Protein AF-A0A524K5K2-F1 (afdb_monomer)

Foldseek 3Di:
DDPDPVSVVVVLQVVLCVVPVDGPVPDDPVSSVVSVVVVVVVVVVVVVVVVVVVVVVVVD

Solvent-accessible surface area (backbone atoms only — not comparable to full-atom values): 3526 Å² total; per-residue (Å²): 132,70,89,46,74,67,51,42,52,51,54,52,44,50,49,41,28,72,76,70,73,39,52,66,89,78,47,53,75,64,58,54,48,52,54,51,52,49,56,51,47,52,52,53,52,53,52,50,50,53,52,51,53,53,54,56,64,76,73,111

pLDDT: mean 84.29, std 8.32, range [49.06, 91.25]

Radius of gyration: 15.17 Å; Cα contacts (8 Å, |Δi|>4): 27; chains: 1; bounding box: 40×16×37 Å

Sequence (60 aa):
MFQNKFQFKRDFTQRVVETYGRSVEQSHRTERYM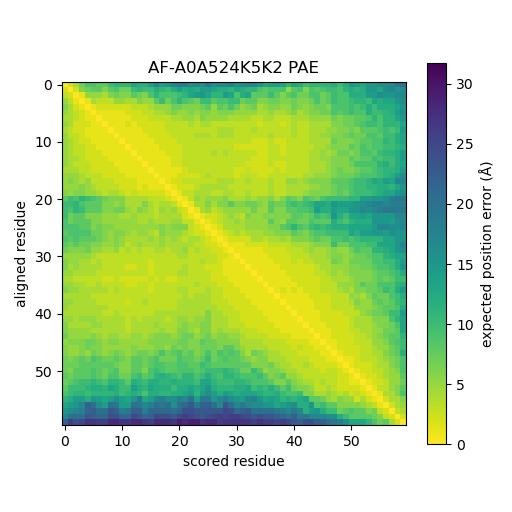VLGEMVRDYASIHWKESKEAAVHLGA

Nearest PDB structures (foldseek):
  5szi-assembly1_B  TM=4.565E-01  e=8.523E+00  Homo sapiens

Secondary structure (DSSP, 8-state):
---SHHHHHHHHHHHHHHHHSS-TTTS-HHHHHHHHHHHHHHHHHHHHHHHHHHHHHTT-

Structure (mmCIF, N/CA/C/O backbone):
data_AF-A0A524K5K2-F1
#
_entry.id   AF-A0A524K5K2-F1
#
loop_
_atom_site.group_PDB
_atom_site.id
_atom_site.type_symbol
_atom_site.label_atom_id
_atom_site.label_alt_id
_atom_site.label_comp_id
_atom_site.label_asym_id
_atom_site.label_entity_id
_atom_site.label_seq_id
_atom_site.pdbx_PDB_ins_code
_atom_site.Cartn_x
_atom_site.Cartn_y
_atom_site.Cartn_z
_atom_site.occupancy
_atom_site.B_iso_or_equiv
_atom_site.auth_seq_id
_atom_site.auth_comp_id
_atom_site.auth_asym_id
_atom_site.auth_atom_id
_atom_site.pdbx_PDB_model_num
ATOM 1 N N . MET A 1 1 ? 2.664 -7.711 -5.248 1.00 63.34 1 MET A N 1
ATOM 2 C CA . MET A 1 1 ? 2.356 -6.485 -6.012 1.00 63.34 1 MET A CA 1
ATOM 3 C C . MET A 1 1 ? 0.932 -6.603 -6.529 1.00 63.34 1 MET A C 1
ATOM 5 O O . MET A 1 1 ? 0.626 -7.614 -7.148 1.00 63.34 1 MET A O 1
ATOM 9 N N . PHE A 1 2 ? 0.045 -5.660 -6.222 1.00 71.81 2 PHE A N 1
ATOM 10 C CA . PHE A 1 2 ? -1.364 -5.750 -6.619 1.00 71.81 2 PHE A CA 1
ATOM 11 C C . PHE A 1 2 ? -1.513 -5.536 -8.132 1.00 71.81 2 PHE A C 1
ATOM 13 O O . PHE A 1 2 ? -1.102 -4.507 -8.654 1.00 71.81 2 PHE A O 1
ATOM 20 N N . GLN A 1 3 ? -2.110 -6.500 -8.837 1.00 74.69 3 GLN A N 1
ATOM 21 C CA . GLN A 1 3 ? -2.330 -6.411 -10.292 1.00 74.69 3 GLN A CA 1
ATOM 22 C C . GLN A 1 3 ? -3.742 -5.944 -10.657 1.00 74.69 3 GLN A C 1
ATOM 24 O O . GLN A 1 3 ? -4.021 -5.575 -11.794 1.00 74.69 3 GLN A O 1
ATOM 29 N N . ASN A 1 4 ? -4.664 -5.982 -9.696 1.00 84.75 4 ASN A N 1
ATOM 30 C CA . ASN A 1 4 ? -6.050 -5.601 -9.903 1.00 84.75 4 ASN A CA 1
ATOM 31 C C . ASN A 1 4 ? -6.667 -5.028 -8.622 1.00 84.75 4 ASN A C 1
ATOM 33 O O . ASN A 1 4 ? -6.173 -5.223 -7.508 1.00 84.75 4 ASN A O 1
ATOM 37 N N . LYS A 1 5 ? -7.796 -4.333 -8.789 1.00 84.44 5 LYS A N 1
ATOM 38 C CA . LYS A 1 5 ? -8.524 -3.669 -7.700 1.00 84.44 5 LYS A CA 1
ATOM 39 C C . LYS A 1 5 ? -8.929 -4.625 -6.570 1.00 84.44 5 LYS A C 1
ATOM 41 O O . LYS A 1 5 ? -8.985 -4.205 -5.417 1.00 84.44 5 LYS A O 1
ATOM 46 N N . PHE A 1 6 ? -9.229 -5.886 -6.884 1.00 87.62 6 PHE A N 1
ATOM 47 C CA . PHE A 1 6 ? -9.642 -6.876 -5.886 1.00 87.62 6 PHE A CA 1
ATOM 48 C C . PHE A 1 6 ? -8.474 -7.305 -4.997 1.00 87.62 6 PHE A C 1
ATOM 50 O O . PHE A 1 6 ? -8.609 -7.281 -3.775 1.00 87.62 6 PHE A O 1
ATOM 57 N N . GLN A 1 7 ? -7.318 -7.607 -5.590 1.00 87.94 7 GLN A N 1
ATOM 58 C CA . GLN A 1 7 ? -6.090 -7.894 -4.849 1.00 87.94 7 GLN A CA 1
ATOM 59 C C . GLN A 1 7 ? -5.662 -6.696 -4.009 1.00 87.94 7 GLN A C 1
ATOM 61 O O . GLN A 1 7 ? -5.363 -6.868 -2.835 1.00 87.94 7 GLN A O 1
ATOM 66 N N . PHE A 1 8 ? -5.731 -5.479 -4.562 1.00 87.19 8 PHE A N 1
ATOM 67 C CA . PHE A 1 8 ? -5.421 -4.271 -3.799 1.00 87.19 8 PHE A CA 1
ATOM 68 C C . PHE A 1 8 ? -6.287 -4.150 -2.541 1.00 87.19 8 PHE A C 1
ATOM 70 O O . PHE A 1 8 ? -5.767 -3.951 -1.449 1.00 87.19 8 PHE A O 1
ATOM 77 N N . LYS A 1 9 ? -7.611 -4.310 -2.674 1.00 88.19 9 LYS A N 1
ATOM 78 C CA . LYS A 1 9 ? -8.532 -4.235 -1.531 1.00 88.19 9 LYS A CA 1
ATOM 79 C C . LYS A 1 9 ? -8.259 -5.317 -0.492 1.00 88.19 9 LYS A C 1
ATOM 81 O O . LYS A 1 9 ? -8.307 -5.023 0.701 1.00 88.19 9 LYS A O 1
ATOM 86 N N . ARG A 1 10 ? -7.990 -6.549 -0.929 1.00 90.31 10 ARG A N 1
ATOM 87 C CA . ARG A 1 10 ? -7.653 -7.660 -0.035 1.00 90.31 10 ARG A CA 1
ATOM 88 C C . ARG A 1 10 ? -6.368 -7.363 0.734 1.00 90.31 10 ARG A C 1
ATOM 90 O O . ARG A 1 10 ? -6.395 -7.361 1.958 1.00 90.31 10 ARG A O 1
ATOM 97 N N . ASP A 1 11 ? -5.291 -7.053 0.020 1.00 90.12 11 ASP A N 1
ATOM 98 C CA . ASP A 1 11 ? -3.968 -6.817 0.602 1.00 90.12 11 ASP A CA 1
ATOM 99 C C . ASP A 1 11 ? -3.978 -5.586 1.523 1.00 90.12 11 ASP A C 1
ATOM 101 O O . ASP A 1 11 ? -3.381 -5.612 2.594 1.00 90.12 11 ASP A O 1
ATOM 105 N N . PHE A 1 12 ? -4.727 -4.536 1.165 1.00 88.69 12 PHE A N 1
ATOM 106 C CA . PHE A 1 12 ? -4.934 -3.366 2.021 1.00 88.69 12 PHE A CA 1
ATOM 107 C C . PHE A 1 12 ? -5.646 -3.726 3.325 1.00 88.69 12 PHE A C 1
ATOM 109 O O . PHE A 1 12 ? -5.221 -3.321 4.403 1.00 88.69 12 PHE A O 1
ATOM 116 N N . THR A 1 13 ? -6.725 -4.505 3.235 1.00 89.44 13 THR A N 1
ATOM 117 C CA . THR A 1 13 ? -7.503 -4.905 4.414 1.00 89.44 13 THR A CA 1
ATOM 118 C C . THR A 1 13 ? -6.673 -5.799 5.325 1.00 89.44 13 THR A C 1
ATOM 120 O O . THR A 1 13 ? -6.681 -5.612 6.538 1.00 89.44 13 THR A O 1
ATOM 123 N N . GLN A 1 14 ? -5.909 -6.715 4.733 1.00 90.56 14 GLN A N 1
ATOM 124 C CA . GLN A 1 14 ? -5.008 -7.597 5.454 1.00 90.56 14 GLN A CA 1
ATOM 125 C C . GLN A 1 14 ? -3.875 -6.824 6.139 1.00 90.56 14 GLN A C 1
ATOM 127 O O . GLN A 1 14 ? -3.696 -6.992 7.340 1.00 90.56 14 GLN A O 1
ATOM 132 N N . ARG A 1 15 ? -3.191 -5.903 5.445 1.00 89.31 15 ARG A N 1
ATOM 133 C CA . ARG A 1 15 ? -2.145 -5.069 6.063 1.00 89.31 15 ARG A CA 1
ATOM 134 C C . ARG A 1 15 ? -2.677 -4.206 7.202 1.00 89.31 15 ARG A C 1
ATOM 136 O O . ARG A 1 15 ? -2.027 -4.106 8.229 1.00 89.31 15 ARG A O 1
ATOM 143 N N . VAL A 1 16 ? -3.866 -3.611 7.072 1.00 89.25 16 VAL A N 1
ATOM 144 C CA . VAL A 1 16 ? -4.463 -2.837 8.179 1.00 89.25 16 VAL A CA 1
ATOM 145 C C . VAL A 1 16 ? -4.679 -3.716 9.417 1.00 89.25 16 VAL A C 1
ATOM 147 O O . VAL A 1 16 ? -4.383 -3.280 10.530 1.00 89.25 16 VAL A O 1
ATOM 150 N N . VAL A 1 17 ? -5.140 -4.955 9.226 1.00 90.25 17 VAL A N 1
ATOM 151 C CA . VAL A 1 17 ? -5.311 -5.925 10.316 1.00 90.25 17 VAL A CA 1
ATOM 152 C C . VAL A 1 17 ? -3.961 -6.361 10.891 1.00 90.25 17 VAL A C 1
ATOM 154 O O . VAL A 1 17 ? -3.822 -6.406 12.107 1.00 90.25 17 VAL A O 1
ATOM 157 N N . GLU A 1 18 ? -2.958 -6.626 10.056 1.00 88.81 18 GLU A N 1
ATOM 158 C CA . GLU A 1 18 ? -1.614 -7.038 10.489 1.00 88.81 18 GLU A CA 1
ATOM 159 C C . GLU A 1 18 ? -0.867 -5.924 11.240 1.00 88.81 18 GLU A C 1
ATOM 161 O O . GLU A 1 18 ? -0.226 -6.190 12.253 1.00 88.81 18 GLU A O 1
ATOM 166 N N . THR A 1 19 ? -0.967 -4.671 10.788 1.00 87.69 19 THR A N 1
ATOM 167 C CA . THR A 1 19 ? -0.267 -3.532 11.401 1.00 87.69 19 THR A CA 1
ATOM 168 C C . THR A 1 19 ? -0.935 -3.063 12.691 1.00 87.69 19 THR A C 1
ATOM 170 O O . THR A 1 19 ? -0.245 -2.711 13.646 1.00 87.69 19 THR A O 1
ATOM 173 N N . TYR A 1 20 ? -2.270 -3.021 12.729 1.00 85.69 20 TYR A N 1
ATOM 174 C CA . TYR A 1 20 ? -3.002 -2.384 13.830 1.00 85.69 20 TYR A CA 1
ATOM 175 C C . TYR A 1 20 ? -3.824 -3.352 14.685 1.00 85.69 20 TYR A C 1
ATOM 177 O O . TYR A 1 20 ? -4.330 -2.932 15.726 1.00 85.69 20 TYR A O 1
ATOM 185 N N . GLY A 1 21 ? -3.978 -4.615 14.277 1.00 84.88 21 GLY A N 1
ATOM 186 C CA . GLY A 1 21 ? -4.747 -5.633 15.003 1.00 84.88 21 GLY A CA 1
ATOM 187 C C . GLY A 1 21 ? -6.267 -5.450 14.939 1.00 84.88 21 GLY A C 1
ATOM 188 O O . GLY A 1 21 ? -6.993 -6.045 15.729 1.00 84.88 21 GLY A O 1
ATOM 189 N N . ARG A 1 22 ? -6.766 -4.601 14.033 1.00 83.62 22 ARG A N 1
ATOM 190 C CA . ARG A 1 22 ? -8.188 -4.229 13.924 1.00 83.62 22 ARG A CA 1
ATOM 191 C C . ARG A 1 22 ? -8.639 -4.170 12.475 1.00 83.62 22 ARG A C 1
ATOM 193 O O . ARG A 1 22 ? -7.853 -3.892 11.572 1.00 83.62 22 ARG A O 1
ATOM 200 N N . SER A 1 23 ? -9.925 -4.431 12.262 1.00 84.25 23 SER A N 1
ATOM 201 C CA . SER A 1 23 ? -10.542 -4.383 10.939 1.00 84.25 23 SER A CA 1
ATOM 202 C C . SER A 1 23 ? -10.557 -2.957 10.374 1.00 84.25 23 SER A C 1
ATOM 204 O O . SER A 1 23 ? -10.578 -1.969 11.108 1.00 84.25 23 SER A O 1
ATOM 206 N N . VAL A 1 24 ? -10.581 -2.839 9.043 1.00 81.81 24 VAL A N 1
ATOM 207 C CA . VAL A 1 24 ? -10.611 -1.546 8.324 1.00 81.81 24 VAL A CA 1
ATOM 208 C C . VAL A 1 24 ? -11.798 -0.664 8.728 1.00 81.81 24 VAL A C 1
ATOM 210 O O . VAL A 1 24 ? -11.709 0.563 8.693 1.00 81.81 24 VAL A O 1
ATOM 213 N N . GLU A 1 25 ? -12.915 -1.278 9.105 1.00 82.75 25 GLU A N 1
ATOM 214 C CA . GLU A 1 25 ? -14.125 -0.580 9.546 1.00 82.75 25 GLU A CA 1
ATOM 215 C C . GLU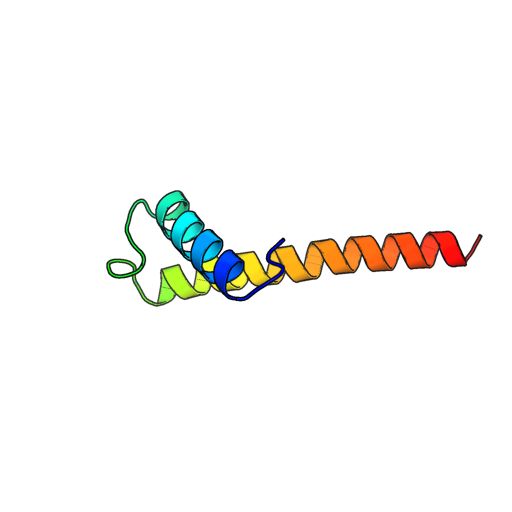 A 1 25 ? -13.940 0.067 10.924 1.00 82.75 25 GLU A C 1
ATOM 217 O O . GLU A 1 25 ? -14.480 1.144 11.173 1.00 82.75 25 GLU A O 1
ATOM 222 N N . GLN A 1 26 ? -13.126 -0.552 11.785 1.00 83.69 26 GLN A N 1
ATOM 223 C CA . GLN A 1 26 ? -12.805 -0.074 13.132 1.00 83.69 26 GLN A CA 1
ATOM 224 C C . GLN A 1 26 ? -11.536 0.789 13.183 1.00 83.69 26 GLN A C 1
ATOM 226 O O . GLN A 1 26 ? -11.270 1.440 14.195 1.00 83.69 26 GLN A O 1
ATOM 231 N N . SER A 1 27 ? -10.733 0.808 12.116 1.00 85.00 27 SER A N 1
ATOM 232 C CA . SER A 1 27 ? -9.488 1.575 12.073 1.00 85.00 27 SER A CA 1
ATOM 233 C C . SER A 1 27 ? -9.728 3.062 11.824 1.00 85.00 27 SER A C 1
ATOM 235 O O . SER A 1 27 ? -10.649 3.481 11.106 1.00 85.00 27 SER A O 1
ATOM 237 N N . HIS A 1 28 ? -8.871 3.900 12.402 1.00 88.31 28 HIS A N 1
ATOM 238 C CA . HIS A 1 28 ? -8.962 5.341 12.215 1.00 88.31 28 HIS A CA 1
ATOM 239 C C . HIS A 1 28 ? -8.589 5.726 10.776 1.00 88.31 28 HIS A C 1
ATOM 241 O O . HIS A 1 28 ? -7.824 5.043 10.090 1.00 88.31 28 HIS A O 1
ATOM 247 N N . ARG A 1 29 ? -9.113 6.857 10.293 1.00 87.94 29 ARG A N 1
ATOM 248 C CA . ARG A 1 29 ? -8.874 7.318 8.914 1.00 87.94 29 ARG A CA 1
ATOM 249 C C . ARG A 1 29 ? -7.374 7.542 8.630 1.00 87.94 29 ARG A C 1
ATOM 251 O O . ARG A 1 29 ? -6.925 7.311 7.512 1.00 87.94 29 ARG A O 1
ATOM 258 N N . THR A 1 30 ? -6.599 7.910 9.652 1.00 89.00 30 THR A N 1
ATOM 259 C CA . THR A 1 30 ? -5.133 8.065 9.586 1.00 89.00 30 THR A CA 1
ATOM 260 C C . THR A 1 30 ? -4.405 6.738 9.383 1.00 89.00 30 THR A C 1
ATOM 262 O O . THR A 1 30 ? -3.492 6.666 8.574 1.00 89.00 30 THR A O 1
ATOM 265 N N . GLU A 1 31 ? -4.820 5.674 10.070 1.00 86.94 31 GLU A N 1
ATOM 266 C CA . GLU A 1 31 ? -4.201 4.342 9.960 1.00 86.94 31 GLU A CA 1
ATOM 267 C C . GLU A 1 31 ? -4.387 3.784 8.551 1.00 86.94 31 GLU A C 1
ATOM 269 O O . GLU A 1 31 ? -3.444 3.318 7.914 1.00 86.94 31 GLU A O 1
ATOM 274 N N . ARG A 1 32 ? -5.600 3.955 8.016 1.00 89.19 32 ARG A N 1
ATOM 275 C CA . ARG A 1 32 ? -5.914 3.649 6.619 1.00 89.19 32 ARG A CA 1
ATOM 276 C C . ARG A 1 32 ? -5.014 4.419 5.658 1.00 89.19 32 ARG A C 1
ATOM 278 O O . ARG A 1 32 ? -4.517 3.836 4.704 1.00 89.19 32 ARG A O 1
ATOM 285 N N . TYR A 1 33 ? -4.790 5.708 5.908 1.00 90.25 33 TYR A N 1
ATOM 286 C CA . TYR A 1 33 ? -3.919 6.535 5.072 1.00 90.25 33 TYR A CA 1
ATOM 287 C C . TYR A 1 33 ? -2.454 6.081 5.119 1.00 90.25 33 TYR A C 1
ATOM 289 O O . TYR A 1 33 ? -1.805 6.011 4.078 1.00 90.25 33 TYR A O 1
ATOM 297 N N . MET A 1 34 ? -1.945 5.728 6.302 1.00 90.62 34 MET A N 1
ATOM 298 C CA . MET A 1 34 ? -0.567 5.262 6.477 1.00 90.62 34 MET A CA 1
ATOM 299 C C . MET A 1 34 ? -0.304 3.969 5.700 1.00 90.62 34 MET A C 1
ATOM 301 O O . MET A 1 34 ? 0.641 3.925 4.911 1.00 90.62 34 MET A O 1
ATOM 305 N N . VAL A 1 35 ? -1.181 2.967 5.840 1.00 90.50 35 VAL A N 1
ATOM 306 C CA . VAL A 1 35 ? -1.063 1.686 5.115 1.00 90.50 35 VAL A CA 1
ATOM 307 C C . VAL A 1 35 ? -1.197 1.889 3.610 1.00 90.50 35 VAL A C 1
ATOM 309 O O . VAL A 1 35 ? -0.444 1.304 2.834 1.00 90.50 35 VAL A O 1
ATOM 312 N N . LEU A 1 36 ? -2.120 2.756 3.178 1.00 90.00 36 LEU A N 1
ATOM 313 C CA . LEU A 1 36 ? -2.289 3.073 1.760 1.00 90.00 36 LEU A CA 1
ATOM 314 C C . LEU A 1 36 ? -1.012 3.700 1.184 1.00 90.00 36 LEU A C 1
ATOM 316 O O . LEU A 1 36 ? -0.545 3.295 0.122 1.00 90.00 36 LEU A O 1
ATOM 320 N N . GLY A 1 37 ? -0.435 4.669 1.899 1.00 91.25 37 GLY A N 1
ATOM 321 C CA . GLY A 1 37 ? 0.797 5.338 1.497 1.00 91.25 37 GLY A CA 1
ATO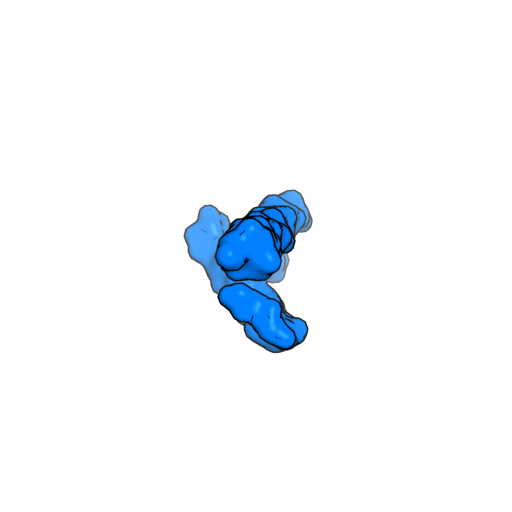M 322 C C . GLY A 1 37 ? 1.986 4.383 1.435 1.00 91.25 37 GLY A C 1
ATOM 323 O O . GLY A 1 37 ? 2.790 4.470 0.512 1.00 91.25 37 GLY A O 1
ATOM 324 N N . GLU A 1 38 ? 2.088 3.449 2.377 1.00 90.81 38 GLU A N 1
ATOM 325 C CA . GLU A 1 38 ? 3.121 2.414 2.366 1.00 90.81 38 GLU A CA 1
ATOM 326 C C . GLU A 1 38 ? 2.963 1.453 1.181 1.00 90.81 38 GLU A C 1
ATOM 328 O O . GLU A 1 38 ? 3.918 1.250 0.439 1.00 90.81 38 GLU A O 1
ATOM 333 N N . MET A 1 39 ? 1.750 0.957 0.913 1.00 89.88 39 MET A N 1
ATOM 334 C CA . MET A 1 39 ? 1.486 0.093 -0.246 1.00 89.88 39 MET A CA 1
ATOM 335 C C . MET A 1 39 ? 1.828 0.764 -1.582 1.00 89.88 39 MET A C 1
ATOM 337 O O . MET A 1 39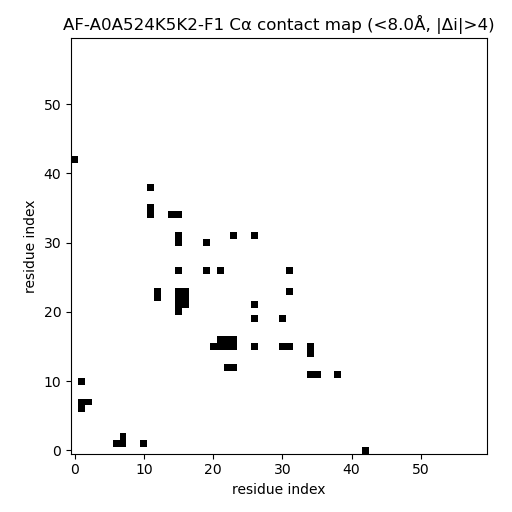 ? 2.370 0.118 -2.477 1.00 89.88 39 MET A O 1
ATOM 341 N N . VAL A 1 40 ? 1.505 2.052 -1.735 1.00 88.62 40 VAL A N 1
ATOM 342 C CA . VAL A 1 40 ? 1.828 2.809 -2.954 1.00 88.62 40 VAL A CA 1
ATOM 343 C C . VAL A 1 40 ? 3.333 3.058 -3.064 1.00 88.62 40 VAL A C 1
ATOM 345 O O . VAL A 1 40 ? 3.883 2.953 -4.160 1.00 88.62 40 VAL A O 1
ATOM 348 N N . ARG A 1 41 ? 4.014 3.352 -1.949 1.00 89.69 41 ARG A N 1
ATOM 349 C CA . ARG A 1 4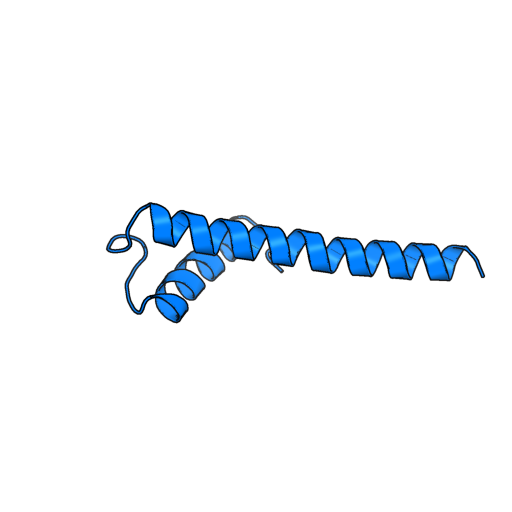1 ? 5.475 3.510 -1.933 1.00 89.69 41 ARG A CA 1
ATOM 350 C C . ARG A 1 41 ? 6.186 2.219 -2.319 1.00 89.69 41 ARG A C 1
ATOM 352 O O . ARG A 1 41 ? 7.021 2.269 -3.213 1.00 89.69 41 ARG A O 1
ATOM 359 N N . ASP A 1 42 ? 5.805 1.085 -1.734 1.00 88.56 42 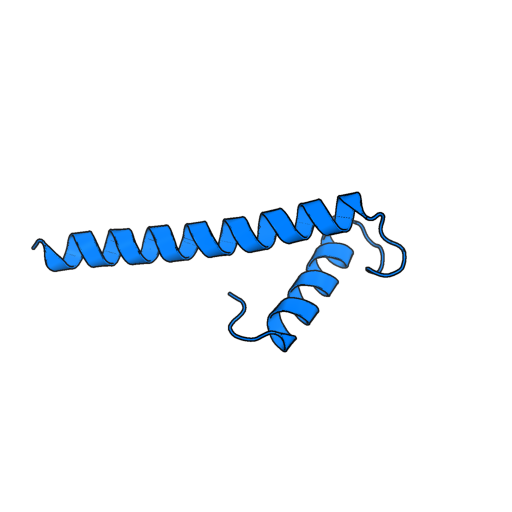ASP A N 1
ATOM 360 C CA . ASP A 1 42 ? 6.351 -0.231 -2.094 1.00 88.56 42 ASP A CA 1
ATOM 361 C C . ASP A 1 42 ? 6.188 -0.497 -3.595 1.00 88.56 42 ASP A C 1
ATOM 363 O O . ASP A 1 42 ? 7.125 -0.936 -4.267 1.00 88.56 42 ASP A O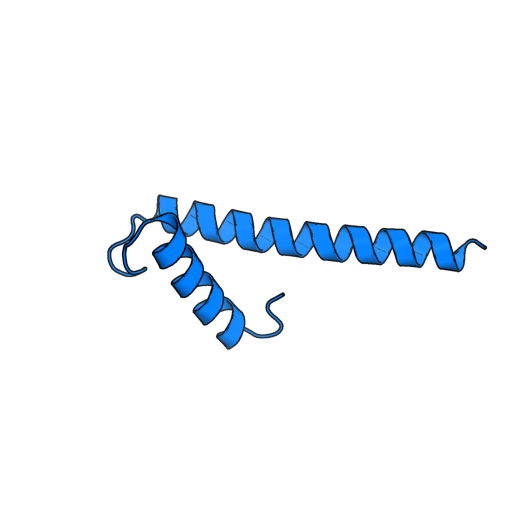 1
ATOM 367 N N . TYR A 1 43 ? 5.007 -0.167 -4.134 1.00 86.81 43 TYR A N 1
ATOM 368 C CA . TYR A 1 43 ? 4.711 -0.330 -5.552 1.00 86.81 43 TYR A CA 1
ATOM 369 C C . TYR A 1 43 ? 5.628 0.527 -6.437 1.00 86.81 43 TYR A C 1
ATOM 371 O O . TYR A 1 43 ? 6.239 0.045 -7.391 1.00 86.81 43 TYR A O 1
ATOM 379 N N . ALA A 1 44 ? 5.771 1.809 -6.108 1.00 87.06 44 ALA A N 1
ATOM 380 C CA . ALA A 1 44 ? 6.661 2.695 -6.847 1.00 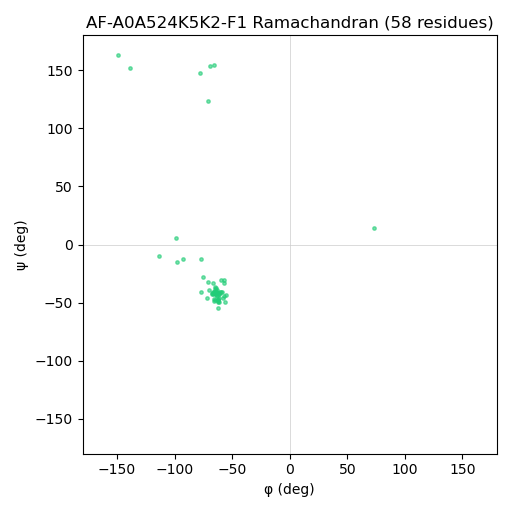87.06 44 ALA A CA 1
ATOM 381 C C . ALA A 1 44 ? 8.130 2.248 -6.740 1.00 87.06 44 ALA A C 1
ATOM 383 O O . ALA A 1 44 ? 8.846 2.256 -7.738 1.00 87.06 44 ALA A O 1
ATOM 384 N N . SER A 1 45 ? 8.577 1.820 -5.557 1.00 86.56 45 SER A N 1
ATOM 385 C CA . SER A 1 45 ? 9.962 1.408 -5.314 1.00 86.56 45 SER A CA 1
ATOM 386 C C . SER A 1 45 ? 10.360 0.147 -6.081 1.00 86.56 45 SER A C 1
ATOM 388 O O . SER A 1 45 ? 11.456 0.110 -6.642 1.00 86.56 45 SER A O 1
ATOM 390 N N . ILE A 1 46 ? 9.492 -0.867 -6.146 1.00 87.00 46 ILE A N 1
ATOM 391 C CA . ILE A 1 46 ? 9.771 -2.099 -6.904 1.00 87.00 46 ILE A CA 1
ATOM 392 C C . ILE A 1 46 ? 9.856 -1.789 -8.402 1.00 87.00 46 ILE A C 1
ATOM 394 O O . ILE A 1 46 ? 10.852 -2.138 -9.029 1.00 87.00 46 ILE A O 1
ATOM 398 N N . HIS A 1 47 ? 8.893 -1.051 -8.962 1.00 85.38 47 HIS A N 1
ATOM 399 C CA . HIS A 1 47 ? 8.937 -0.694 -10.384 1.00 85.38 47 HIS A CA 1
ATOM 400 C C . HIS A 1 47 ? 10.089 0.240 -10.741 1.00 85.38 47 HIS A C 1
ATOM 402 O O . HIS A 1 47 ? 10.646 0.148 -11.836 1.00 85.38 47 HIS A O 1
ATOM 408 N N . TRP A 1 48 ? 10.478 1.128 -9.826 1.00 84.44 48 TRP A N 1
ATOM 409 C CA . TRP A 1 48 ? 11.665 1.955 -10.000 1.00 84.44 48 TRP A CA 1
ATOM 410 C C . TRP A 1 48 ? 12.931 1.101 -10.078 1.00 84.44 48 TRP A C 1
ATOM 412 O O . TRP A 1 48 ? 13.771 1.318 -10.952 1.00 84.44 48 TRP A O 1
ATOM 422 N N . LYS A 1 49 ? 13.061 0.108 -9.190 1.00 85.94 49 LYS A N 1
ATOM 423 C CA . LYS A 1 49 ? 14.177 -0.840 -9.211 1.00 85.94 49 LYS A CA 1
ATOM 424 C C . LYS A 1 49 ? 14.199 -1.645 -10.514 1.00 85.94 49 LYS A C 1
ATOM 426 O O . LYS A 1 49 ? 15.235 -1.668 -11.169 1.00 85.94 49 LYS A O 1
ATOM 431 N N . GLU A 1 50 ? 13.066 -2.218 -10.918 1.00 85.75 50 GLU A N 1
ATOM 432 C CA . GLU A 1 50 ? 12.925 -2.975 -12.172 1.00 85.75 50 GLU A CA 1
ATOM 433 C C . GLU A 1 50 ? 13.292 -2.127 -13.398 1.00 85.75 50 GLU A C 1
ATOM 435 O O . GLU A 1 50 ? 14.067 -2.557 -14.248 1.00 85.75 50 GLU A O 1
ATOM 440 N N . SER A 1 51 ? 12.792 -0.889 -13.468 1.00 83.12 51 SER A N 1
ATOM 441 C CA . SER A 1 51 ? 13.087 0.027 -14.579 1.00 83.12 51 SER A CA 1
ATOM 442 C C . SER A 1 51 ? 14.568 0.401 -14.624 1.00 83.12 51 SER A C 1
ATOM 444 O O . SER A 1 51 ? 15.153 0.501 -15.700 1.00 83.12 51 SER A O 1
ATOM 446 N N . LYS A 1 52 ? 15.195 0.589 -13.455 1.00 82.38 52 LYS A N 1
ATOM 447 C CA . LYS A 1 52 ? 16.627 0.876 -13.354 1.00 82.38 52 LYS A CA 1
ATOM 448 C C . LYS A 1 52 ? 17.472 -0.318 -13.799 1.00 82.38 52 LYS A C 1
ATOM 450 O O . LYS A 1 52 ? 18.442 -0.121 -14.522 1.00 82.38 52 LYS A O 1
ATOM 455 N N . GLU A 1 53 ? 17.107 -1.534 -13.403 1.00 84.81 53 GLU A N 1
ATOM 456 C CA . GLU A 1 53 ? 17.779 -2.764 -13.843 1.00 84.81 53 GLU A C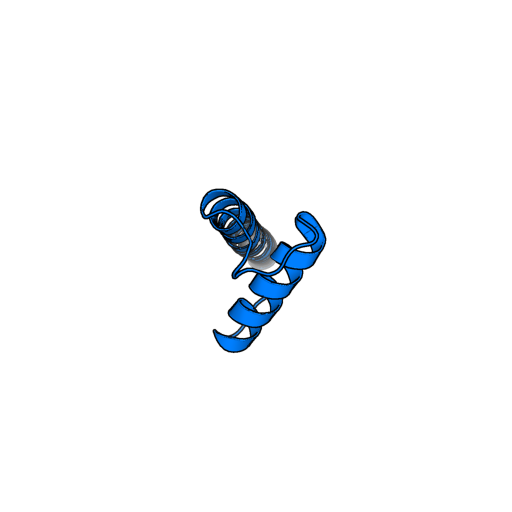A 1
ATOM 457 C C . GLU A 1 53 ? 17.626 -2.977 -15.356 1.00 84.81 53 GLU A C 1
ATOM 459 O O . GLU A 1 53 ? 18.614 -3.246 -16.039 1.00 84.81 53 GLU A O 1
ATOM 464 N N . ALA A 1 54 ? 16.429 -2.754 -15.905 1.00 82.50 54 ALA A N 1
ATOM 465 C CA . ALA A 1 54 ? 16.185 -2.816 -17.345 1.00 82.50 54 ALA A CA 1
ATOM 466 C C . ALA A 1 54 ? 17.013 -1.778 -18.124 1.00 82.50 54 ALA A C 1
ATOM 468 O O . ALA A 1 54 ? 17.602 -2.102 -19.154 1.00 82.50 54 ALA A O 1
ATOM 469 N N . ALA A 1 55 ? 17.111 -0.546 -17.616 1.00 77.56 55 ALA A N 1
ATOM 470 C CA . ALA A 1 55 ? 17.927 0.504 -18.224 1.00 77.56 55 ALA A CA 1
ATOM 471 C C . ALA A 1 55 ? 19.429 0.172 -18.204 1.00 77.56 55 ALA A C 1
ATOM 473 O O . ALA A 1 55 ? 20.129 0.465 -19.169 1.00 77.56 55 ALA A O 1
ATOM 474 N N . VAL A 1 56 ? 19.924 -0.465 -17.136 1.00 81.31 56 VAL A N 1
ATOM 475 C CA . VAL A 1 56 ? 21.315 -0.943 -17.061 1.00 81.31 56 VAL A CA 1
ATOM 476 C C . VAL A 1 56 ? 21.572 -2.040 -18.093 1.00 81.31 56 VAL A C 1
ATOM 478 O O . VAL A 1 56 ? 22.625 -2.042 -18.723 1.00 81.31 56 VAL A O 1
ATOM 481 N N . HIS A 1 57 ? 20.619 -2.950 -18.300 1.00 67.94 57 HIS A N 1
ATOM 482 C CA . HIS A 1 57 ? 20.793 -4.063 -19.234 1.00 67.94 57 HIS A CA 1
ATOM 483 C C . HIS A 1 57 ? 20.688 -3.649 -20.712 1.00 67.94 57 HIS A C 1
ATOM 485 O O . HIS A 1 57 ? 21.321 -4.267 -21.556 1.00 67.94 57 HIS A O 1
ATOM 491 N N . LEU A 1 58 ? 19.941 -2.586 -21.027 1.00 64.56 58 LEU A N 1
ATOM 492 C CA . LEU A 1 58 ? 19.845 -2.012 -22.380 1.00 64.56 58 LEU A CA 1
ATOM 493 C C . LEU A 1 58 ? 21.061 -1.159 -22.785 1.00 64.56 58 LEU A C 1
ATOM 495 O O . LEU A 1 58 ? 21.181 -0.790 -23.950 1.00 64.56 58 LEU A O 1
ATOM 499 N N . GLY A 1 59 ? 21.928 -0.807 -21.832 1.00 57.44 59 GLY A N 1
ATOM 500 C CA . GLY A 1 59 ? 23.133 -0.006 -22.064 1.00 57.44 59 GLY A CA 1
ATOM 501 C C . GLY A 1 59 ? 24.434 -0.809 -22.193 1.00 57.44 59 GLY A C 1
ATOM 502 O O . GLY A 1 59 ? 25.493 -0.183 -22.250 1.00 57.44 59 GLY A O 1
ATOM 503 N N . ALA A 1 60 ? 24.370 -2.145 -22.197 1.00 49.06 60 ALA A N 1
ATOM 504 C CA . ALA A 1 60 ? 25.505 -3.067 -22.343 1.00 49.06 60 ALA A CA 1
ATOM 505 C C . ALA A 1 60 ? 25.426 -3.825 -23.675 1.00 49.06 60 ALA A C 1
ATOM 507 O O . ALA A 1 60 ? 26.505 -4.089 -24.250 1.00 49.06 60 ALA A O 1
#

Mean predicted aligned error: 6.44 Å